Protein AF-A0A3B8ICL6-F1 (afdb_monomer_lite)

Sequence (175 aa):
MSEDMDEWPQKESMKGGKQFYNGKVHYGLLVRFLRTRVGENWDQIYHEVRERIPSDLLQHQQWVEWFVVVKVERRPEGLLDLRHQKYLITDTSQEHEFSTYRYSEFYVDPDTNLLVRVADRPSQRATKGMDAAELRAYRKEEEQERLGYLRSKKEAEQRSQEWVEFTLKKHNEKD

Radius of gyration: 24.17 Å; chains: 1; bounding box: 50×52×89 Å

Secondary structure (DSSP, 8-state):
----S--S-SS--S--SS---TT---HHHHHHHHHHTTTSBHHHHHHHHHHHS-GGGGGGGGGGGGTEE-SEEEETTEEEETTTTEEE---TTS---TTTEE--SEEE-TTT-BEEE------SGGGTT--HHHHHHHHHHHHHHHHHHHHHHHHHHHHHHHHHHHHHHHHHT--

Foldseek 3Di:
DDPDPPPDDPDDQPDPDDDPDDPDPPCVSVVVLLVVQFFHAQVVSLVVVVVNDDPVCPVVSCVNVQAEQEDWDQDPVAIARPVVRAHEQLDLVDDDDPVRHDYHQWYQDPVRNGIHGSDDNPVCCVCVPDDPVSVVVVVVVVVVVVVVVVVVVVVVVVVVVVVVVVVVVVVVVVD

pLDDT: mean 73.97, std 17.32, range [29.81, 96.12]

Structure (mmCIF, N/CA/C/O backbone):
data_AF-A0A3B8ICL6-F1
#
_entry.id   AF-A0A3B8ICL6-F1
#
loop_
_atom_site.group_PDB
_atom_site.id
_atom_site.type_symbol
_atom_site.label_atom_id
_atom_site.label_alt_id
_atom_site.label_comp_id
_atom_site.label_asym_id
_atom_site.label_entity_id
_atom_site.label_seq_id
_atom_site.pdbx_PDB_ins_code
_atom_site.Cartn_x
_atom_site.Cartn_y
_atom_site.Cartn_z
_atom_site.occupancy
_atom_site.B_iso_or_equiv
_atom_site.auth_seq_id
_atom_site.auth_comp_id
_atom_site.auth_asym_id
_atom_site.auth_atom_id
_atom_site.pdbx_PDB_model_num
ATOM 1 N N . MET A 1 1 ? -5.883 5.269 52.049 1.00 34.16 1 MET A N 1
ATOM 2 C CA . MET A 1 1 ? -6.474 5.960 50.889 1.00 34.16 1 MET A CA 1
ATOM 3 C C . MET A 1 1 ? -5.725 5.435 49.688 1.00 34.16 1 MET A C 1
ATOM 5 O O . MET A 1 1 ? -4.518 5.611 49.632 1.00 34.16 1 MET A O 1
ATOM 9 N N . SER A 1 2 ? -6.396 4.621 48.884 1.00 38.06 2 SER A N 1
ATOM 10 C CA . SER A 1 2 ? -5.836 3.928 47.726 1.00 38.06 2 SER A CA 1
ATOM 11 C C . SER A 1 2 ? -5.814 4.919 46.568 1.00 38.06 2 SER A C 1
ATOM 13 O O . SER A 1 2 ? -6.877 5.307 46.098 1.00 38.06 2 SER A O 1
ATOM 15 N N . GLU A 1 3 ? -4.624 5.381 46.197 1.00 39.25 3 GLU A N 1
ATOM 16 C CA . GLU A 1 3 ? -4.413 6.246 45.037 1.00 39.25 3 GLU A CA 1
ATOM 17 C C . GLU A 1 3 ? -4.642 5.455 43.743 1.00 39.25 3 GLU A C 1
ATOM 19 O O . GLU A 1 3 ? -4.303 4.271 43.642 1.00 39.25 3 GLU A O 1
ATOM 24 N N . ASP A 1 4 ? -5.287 6.128 42.796 1.00 41.06 4 ASP A N 1
ATOM 25 C CA . ASP A 1 4 ? -5.871 5.595 41.576 1.00 41.06 4 ASP A CA 1
ATOM 26 C C . ASP A 1 4 ? -4.844 4.889 40.678 1.00 41.06 4 ASP A C 1
ATOM 28 O O . ASP A 1 4 ? -3.893 5.484 40.174 1.00 41.06 4 ASP A O 1
ATOM 32 N N . MET A 1 5 ? -5.083 3.601 40.416 1.00 40.34 5 MET A N 1
ATOM 33 C CA . MET A 1 5 ? -4.365 2.810 39.407 1.00 40.34 5 MET A CA 1
ATOM 34 C C . MET A 1 5 ? -4.898 3.027 37.974 1.00 40.34 5 MET A C 1
ATOM 36 O O . MET A 1 5 ? -4.537 2.272 37.074 1.00 40.34 5 MET A O 1
ATOM 40 N N . ASP A 1 6 ? -5.730 4.047 37.744 1.00 46.50 6 ASP A N 1
ATOM 41 C CA . ASP A 1 6 ? -6.469 4.250 36.486 1.00 46.50 6 ASP A CA 1
ATOM 42 C C . ASP A 1 6 ? -5.830 5.248 35.500 1.00 46.50 6 ASP A C 1
ATOM 44 O O . ASP A 1 6 ? -6.390 5.512 34.438 1.00 46.50 6 ASP A O 1
ATOM 48 N N . GLU A 1 7 ? -4.626 5.757 35.774 1.00 48.47 7 GLU A N 1
ATOM 49 C CA . GLU A 1 7 ? -3.931 6.697 34.873 1.00 48.47 7 GLU A CA 1
ATOM 50 C C . GLU A 1 7 ? -2.806 6.063 34.034 1.00 48.47 7 GLU A C 1
ATOM 52 O O . GLU A 1 7 ? -1.857 6.721 33.604 1.00 48.47 7 GLU A O 1
ATOM 57 N N . TRP A 1 8 ? -2.912 4.766 33.742 1.00 40.56 8 TRP A N 1
ATOM 58 C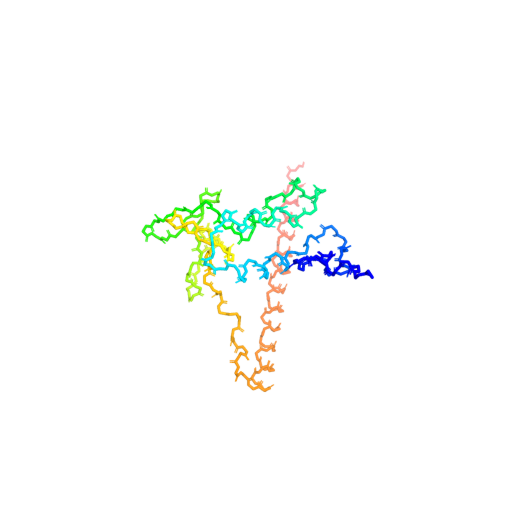 CA . TRP A 1 8 ? -2.045 4.141 32.744 1.00 40.56 8 TRP A CA 1
ATOM 59 C C . TRP A 1 8 ? -2.617 4.363 31.336 1.00 40.56 8 TRP A C 1
ATOM 61 O O . TRP A 1 8 ? -3.806 4.126 31.110 1.00 40.56 8 TRP A O 1
ATOM 71 N N . PRO A 1 9 ? -1.806 4.787 30.347 1.00 41.41 9 PRO A N 1
ATOM 72 C CA . PRO A 1 9 ? -2.274 4.930 28.975 1.00 41.41 9 PRO A CA 1
ATOM 73 C C . PRO A 1 9 ? -2.770 3.576 28.453 1.00 41.41 9 PRO A C 1
ATOM 75 O O . PRO A 1 9 ? -1.985 2.661 28.220 1.00 41.41 9 PRO A O 1
ATOM 78 N N . GLN A 1 10 ? -4.084 3.461 28.237 1.00 54.97 10 GLN A N 1
ATOM 79 C CA . GLN A 1 10 ? -4.761 2.225 27.812 1.00 54.97 10 GLN A CA 1
ATOM 80 C C . GLN A 1 10 ? -4.326 1.706 26.431 1.00 54.97 10 GLN A C 1
ATOM 82 O O . GLN A 1 10 ? -4.704 0.607 26.026 1.00 54.97 10 GLN A O 1
ATOM 87 N N . LYS A 1 11 ? -3.554 2.492 25.675 1.00 50.72 11 LYS A N 1
ATOM 88 C CA . LYS A 1 11 ? -3.074 2.141 24.339 1.00 50.72 11 LYS A CA 1
ATOM 89 C C . LYS A 1 11 ? -1.571 2.366 24.266 1.00 50.72 11 LYS A C 1
ATOM 91 O O . LYS A 1 11 ? -1.094 3.468 24.541 1.00 50.72 11 LYS A O 1
ATOM 96 N N . GLU A 1 12 ? -0.834 1.346 23.830 1.00 47.19 12 GLU A N 1
ATOM 97 C CA . GLU A 1 12 ? 0.577 1.502 23.486 1.00 47.19 12 GLU A CA 1
ATOM 98 C C . GLU A 1 12 ? 0.735 2.626 22.455 1.00 47.19 12 GLU A C 1
ATOM 100 O O . GLU A 1 12 ? 0.194 2.592 21.344 1.00 47.19 12 GLU A O 1
ATOM 105 N N . SER A 1 13 ? 1.492 3.650 22.838 1.00 48.81 13 SER A N 1
ATOM 106 C CA . SER A 1 13 ? 1.950 4.670 21.912 1.00 48.81 13 SER A CA 1
ATOM 107 C C . SER A 1 13 ? 2.839 4.012 20.856 1.00 48.81 13 SER A C 1
ATOM 109 O O . SER A 1 13 ? 3.696 3.197 21.184 1.00 48.81 13 SER A O 1
ATOM 111 N N . MET A 1 14 ? 2.754 4.448 19.595 1.00 49.50 14 MET A N 1
ATOM 112 C CA . MET A 1 14 ? 3.765 4.110 18.576 1.00 49.50 14 MET A CA 1
ATOM 113 C C . MET A 1 14 ? 5.157 4.703 18.899 1.00 49.50 14 MET A C 1
ATOM 115 O O . MET A 1 14 ? 6.081 4.631 18.091 1.00 49.50 14 MET A O 1
ATOM 119 N N . LYS A 1 15 ? 5.338 5.298 20.084 1.00 44.41 15 LYS A N 1
ATOM 120 C CA . LYS A 1 15 ? 6.621 5.737 20.623 1.00 44.41 15 LYS A CA 1
ATOM 121 C C . LYS A 1 15 ? 7.452 4.538 21.084 1.00 44.41 15 LYS A C 1
ATOM 123 O O . LYS A 1 15 ? 7.623 4.291 22.272 1.00 44.41 15 LYS A O 1
ATOM 128 N N . GLY A 1 16 ? 8.081 3.873 20.122 1.00 39.81 16 GLY A N 1
ATOM 129 C CA . GLY A 1 16 ? 9.426 3.358 20.352 1.00 39.81 16 GLY A CA 1
ATOM 130 C C . GLY A 1 16 ? 10.365 4.552 20.537 1.00 39.81 16 GLY A C 1
ATOM 131 O O . GLY A 1 16 ? 10.477 5.401 19.650 1.00 39.81 16 GLY A O 1
ATOM 132 N N . GLY A 1 17 ? 10.973 4.669 21.717 1.00 35.53 17 GLY A N 1
ATOM 133 C CA . GLY A 1 17 ? 11.865 5.770 22.065 1.00 35.53 17 GLY A CA 1
ATOM 134 C C . GLY A 1 17 ? 13.004 5.955 21.055 1.00 35.53 17 GLY A C 1
ATOM 135 O O . GLY A 1 17 ? 13.649 4.997 20.644 1.00 35.53 17 GLY A O 1
ATOM 136 N N . LYS A 1 18 ? 13.261 7.217 20.690 1.00 38.75 18 LYS A N 1
ATOM 137 C CA . LYS A 1 18 ? 14.475 7.695 20.002 1.00 38.75 18 LYS A CA 1
ATOM 138 C C . LYS A 1 18 ? 14.893 6.925 18.734 1.00 38.75 18 LYS A C 1
ATOM 140 O O . LYS A 1 18 ? 16.019 6.455 18.668 1.00 38.75 18 LYS A O 1
ATOM 145 N N . GLN A 1 19 ? 14.072 6.907 17.679 1.00 39.78 19 GLN A N 1
ATOM 146 C CA . GLN A 1 19 ? 14.575 6.695 16.302 1.00 39.78 19 GLN A CA 1
ATOM 147 C C . GLN A 1 19 ? 13.877 7.573 15.244 1.00 39.78 19 GLN A C 1
ATOM 149 O O . GLN A 1 19 ? 13.706 7.181 14.094 1.00 39.78 19 GLN A O 1
ATOM 154 N N . PHE A 1 20 ? 13.526 8.811 15.602 1.00 40.50 20 PHE A N 1
ATOM 155 C CA . PHE A 1 20 ? 13.305 9.868 14.610 1.00 40.50 20 PHE A CA 1
ATOM 156 C C . PHE A 1 20 ? 14.675 10.431 14.198 1.00 40.50 20 PHE A C 1
ATOM 158 O O . PHE A 1 20 ? 15.153 11.393 14.790 1.00 40.50 20 PHE A O 1
ATOM 165 N N . TYR A 1 21 ? 15.348 9.797 13.237 1.00 35.72 21 TYR A N 1
ATOM 166 C CA . TYR A 1 21 ? 16.579 10.321 12.630 1.00 35.72 21 TYR A CA 1
ATOM 167 C C . TYR A 1 21 ? 16.289 10.731 11.174 1.00 35.72 21 TYR A C 1
ATOM 169 O O . TYR A 1 21 ? 15.828 9.918 10.376 1.00 35.72 21 TYR A O 1
ATOM 177 N N . ASN A 1 22 ? 16.584 11.989 10.825 1.00 29.81 22 ASN A N 1
ATOM 178 C CA . ASN A 1 22 ? 16.657 12.523 9.452 1.00 29.81 22 ASN A CA 1
ATOM 179 C C . ASN A 1 22 ? 15.387 12.485 8.571 1.00 29.81 22 ASN A C 1
ATOM 181 O O . ASN A 1 22 ? 15.428 11.971 7.455 1.00 29.81 22 ASN A O 1
ATOM 185 N N . GLY A 1 23 ? 14.271 13.088 8.998 1.00 39.84 23 GLY A N 1
ATOM 186 C CA . GLY A 1 23 ? 13.208 13.498 8.055 1.00 39.84 23 GLY A CA 1
ATOM 187 C C . GLY A 1 23 ? 12.502 12.370 7.283 1.00 39.84 23 GLY A C 1
ATOM 188 O O . GLY A 1 23 ? 11.846 12.633 6.277 1.00 39.84 23 GLY A O 1
ATOM 189 N N . LYS A 1 24 ? 12.618 11.115 7.733 1.00 45.50 24 LYS A N 1
ATOM 190 C CA . LYS A 1 24 ? 11.915 9.955 7.172 1.00 45.50 24 LYS A CA 1
ATOM 191 C C . LYS A 1 24 ? 10.956 9.414 8.224 1.00 45.50 24 LYS A C 1
ATOM 193 O O . LYS A 1 24 ? 11.375 8.932 9.271 1.00 45.50 24 LYS A O 1
ATOM 198 N N . VAL A 1 25 ? 9.662 9.528 7.957 1.00 54.97 25 VAL A N 1
ATOM 199 C CA . VAL A 1 25 ? 8.592 8.969 8.793 1.00 54.97 25 VAL A CA 1
ATOM 200 C C . VAL A 1 25 ? 8.814 7.466 8.956 1.00 54.97 25 VAL A C 1
ATOM 202 O O . VAL A 1 25 ? 9.122 6.765 7.991 1.00 54.97 25 VAL A O 1
ATOM 205 N N . HIS A 1 26 ? 8.649 6.950 10.172 1.00 62.56 26 HIS A N 1
ATOM 206 C CA . HIS A 1 26 ? 8.838 5.530 10.457 1.00 62.56 26 HIS A CA 1
ATOM 207 C C . HIS A 1 26 ? 7.595 4.714 10.048 1.00 62.56 26 HIS A C 1
ATOM 209 O O . HIS A 1 26 ? 6.847 4.205 10.886 1.00 62.56 26 HIS A O 1
ATOM 215 N N . TYR A 1 27 ? 7.372 4.585 8.736 1.00 73.19 27 TYR A N 1
ATOM 216 C CA . TYR A 1 27 ? 6.185 3.950 8.143 1.00 73.19 27 TYR A CA 1
ATOM 217 C C . TYR A 1 27 ? 5.971 2.486 8.564 1.00 73.19 27 TYR A C 1
ATOM 219 O O . TYR A 1 27 ? 4.854 1.982 8.500 1.00 73.19 27 TYR A O 1
ATOM 227 N N . GLY A 1 28 ? 7.012 1.796 9.045 1.00 75.69 28 GLY A N 1
ATOM 228 C CA . GLY A 1 28 ? 6.909 0.401 9.480 1.00 75.69 28 GLY A CA 1
ATOM 229 C C . GLY A 1 28 ? 5.929 0.174 10.638 1.00 75.69 28 GLY A C 1
ATOM 230 O O . GLY A 1 28 ? 5.313 -0.887 10.703 1.00 75.69 28 GLY A O 1
ATOM 231 N N . LEU A 1 29 ? 5.748 1.158 11.528 1.00 79.81 29 LEU A N 1
ATOM 232 C CA . LEU A 1 29 ? 4.770 1.063 12.621 1.00 79.81 29 LEU A CA 1
ATOM 233 C C . LEU A 1 29 ? 3.337 1.209 12.104 1.00 79.81 29 LEU A C 1
ATOM 235 O O . LEU A 1 29 ? 2.475 0.427 12.495 1.00 79.81 29 LEU A O 1
ATOM 239 N N . LEU A 1 30 ? 3.112 2.140 11.171 1.00 83.19 30 LEU A N 1
ATOM 240 C CA . LEU A 1 30 ? 1.829 2.303 10.490 1.00 83.19 30 LEU A CA 1
ATOM 241 C C . LEU A 1 30 ? 1.451 1.029 9.731 1.00 83.19 30 LEU A C 1
ATOM 243 O O . LEU A 1 30 ? 0.356 0.516 9.912 1.00 83.19 30 LEU A O 1
ATOM 247 N N . VAL A 1 31 ? 2.370 0.473 8.937 1.00 85.75 31 VAL A N 1
ATOM 248 C CA . VAL A 1 31 ? 2.112 -0.761 8.182 1.00 85.75 31 VAL A CA 1
ATOM 249 C C . VAL A 1 31 ? 1.803 -1.929 9.121 1.00 85.75 31 VAL A C 1
ATOM 251 O O . VAL A 1 31 ? 0.830 -2.641 8.898 1.00 85.75 31 VAL A O 1
ATOM 254 N N . ARG A 1 32 ? 2.571 -2.121 10.205 1.00 86.25 32 ARG A N 1
ATOM 255 C CA . ARG A 1 32 ? 2.279 -3.171 11.202 1.00 86.25 32 ARG A CA 1
ATOM 256 C C . ARG A 1 32 ? 0.899 -3.000 11.832 1.00 86.25 32 ARG A C 1
ATOM 258 O O . ARG A 1 32 ? 0.180 -3.985 11.948 1.00 86.25 32 ARG A O 1
ATOM 265 N N . PHE A 1 33 ? 0.537 -1.771 12.188 1.00 87.62 33 PHE A N 1
ATOM 266 C CA . PHE A 1 33 ? -0.788 -1.446 12.706 1.00 87.62 33 PHE A CA 1
ATOM 267 C C . PHE A 1 33 ? -1.890 -1.756 11.683 1.00 87.62 33 PHE A C 1
ATOM 269 O O . PHE A 1 33 ? -2.863 -2.416 12.015 1.00 87.62 33 PHE A O 1
ATOM 276 N N . LEU A 1 34 ? -1.726 -1.372 10.417 1.00 89.94 34 LEU A N 1
ATOM 277 C CA . LEU A 1 34 ? -2.703 -1.683 9.369 1.00 89.94 34 LEU A CA 1
ATOM 278 C C . LEU A 1 34 ? -2.857 -3.199 9.163 1.00 89.94 34 LEU A C 1
ATOM 280 O O . LEU A 1 34 ? -3.977 -3.686 9.044 1.00 89.94 34 LEU A O 1
ATOM 284 N N . ARG A 1 35 ? -1.760 -3.972 9.212 1.00 90.25 35 ARG A N 1
ATOM 285 C CA . ARG A 1 35 ? -1.808 -5.446 9.118 1.00 90.25 35 ARG A CA 1
ATOM 286 C C . ARG A 1 35 ? -2.634 -6.086 10.230 1.00 90.25 35 ARG A C 1
ATOM 288 O O . ARG A 1 35 ? -3.296 -7.083 9.967 1.00 90.25 35 ARG A O 1
ATOM 295 N N . THR A 1 36 ? -2.591 -5.546 11.448 1.00 89.25 36 THR A N 1
ATOM 296 C CA . THR A 1 36 ? -3.366 -6.082 12.583 1.00 89.25 36 THR A CA 1
ATOM 297 C C . THR A 1 36 ? -4.844 -5.700 12.523 1.00 89.25 36 THR A C 1
ATOM 299 O O . THR A 1 36 ? -5.625 -6.252 13.284 1.00 89.25 36 THR A O 1
ATOM 302 N N . ARG A 1 37 ? -5.217 -4.765 11.640 1.00 92.12 37 ARG A N 1
ATOM 303 C CA . ARG A 1 37 ? -6.569 -4.205 11.489 1.00 92.12 37 ARG A CA 1
ATOM 304 C C . ARG A 1 37 ? -7.268 -4.638 10.194 1.00 92.12 37 ARG A C 1
ATOM 306 O O . ARG A 1 37 ? -8.309 -4.096 9.837 1.00 92.12 37 ARG A O 1
ATOM 313 N N . VAL A 1 38 ? -6.686 -5.578 9.448 1.00 91.81 38 VAL A N 1
ATOM 314 C CA . VAL A 1 38 ? -7.306 -6.113 8.226 1.00 91.81 38 VAL A CA 1
ATOM 315 C C . VAL A 1 38 ? -8.650 -6.755 8.579 1.00 91.81 38 VAL A C 1
ATOM 317 O O . VAL A 1 38 ? -8.728 -7.559 9.504 1.00 91.81 38 VAL A O 1
ATOM 320 N N . GLY A 1 39 ? -9.693 -6.412 7.825 1.00 90.12 39 GLY A N 1
ATOM 321 C CA . GLY A 1 39 ? -11.071 -6.838 8.067 1.00 90.12 39 GLY A CA 1
ATOM 322 C C . GLY A 1 39 ? -11.871 -5.918 8.994 1.00 90.12 39 GLY A C 1
ATOM 323 O O . GLY A 1 39 ? -13.064 -6.147 9.162 1.00 90.12 39 GLY A O 1
ATOM 324 N N . GLU A 1 40 ? -11.261 -4.878 9.571 1.00 93.50 40 GLU A N 1
ATOM 325 C CA . GLU A 1 40 ? -11.971 -3.847 10.338 1.00 93.50 40 GLU A CA 1
ATOM 326 C C . GLU A 1 40 ? -12.418 -2.675 9.441 1.00 93.50 40 GLU A C 1
ATOM 328 O O . GLU A 1 40 ? -11.915 -2.482 8.330 1.00 93.50 40 GLU A O 1
ATOM 333 N N . ASN A 1 41 ? -13.381 -1.884 9.925 1.00 96.12 41 ASN A N 1
ATOM 334 C CA . ASN A 1 41 ? -13.937 -0.738 9.204 1.00 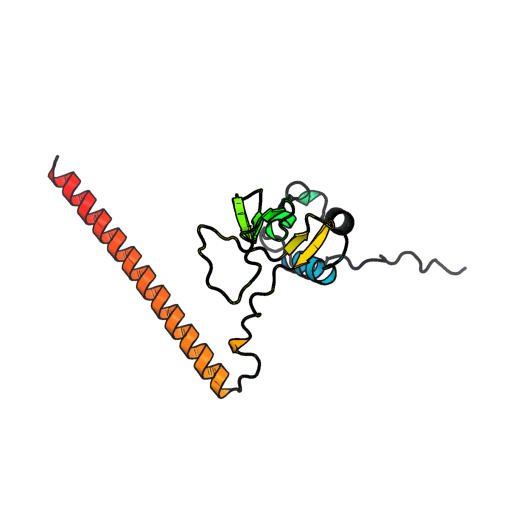96.12 41 ASN A CA 1
ATOM 335 C C . ASN A 1 41 ? -12.903 0.390 9.048 1.00 96.12 41 ASN A C 1
ATOM 337 O O . ASN A 1 41 ? -12.297 0.838 10.025 1.00 96.12 41 ASN A O 1
ATOM 341 N N . TRP A 1 42 ? -12.738 0.880 7.820 1.00 95.38 42 TRP A N 1
ATOM 342 C CA . TRP A 1 42 ? -11.721 1.865 7.473 1.00 95.38 42 TRP A CA 1
ATOM 343 C C . TRP A 1 42 ? -11.861 3.182 8.230 1.00 95.38 42 TRP A C 1
ATOM 345 O O . TRP A 1 42 ? -10.851 3.721 8.677 1.00 95.38 42 TRP A O 1
ATOM 355 N N . ASP A 1 43 ? -13.076 3.690 8.426 1.00 94.31 43 ASP A N 1
ATOM 356 C CA . ASP A 1 43 ? -13.278 4.990 9.071 1.00 94.31 43 ASP A CA 1
ATOM 357 C C . ASP A 1 43 ? -12.801 4.966 10.527 1.00 94.31 43 ASP A C 1
ATOM 359 O O . ASP A 1 43 ? -12.167 5.914 10.998 1.00 94.31 43 ASP A O 1
ATOM 363 N N . GLN A 1 44 ? -13.031 3.848 11.222 1.00 93.94 44 GLN A N 1
ATOM 364 C CA . GLN A 1 44 ? -12.561 3.639 12.594 1.00 93.94 44 GLN A CA 1
ATOM 365 C C . GLN A 1 44 ? -11.032 3.570 12.655 1.00 93.94 44 GLN A C 1
ATOM 367 O O . GLN A 1 44 ? -10.406 4.231 13.489 1.00 93.94 44 GLN A O 1
ATOM 372 N N . ILE A 1 45 ? -10.421 2.817 11.738 1.00 92.00 45 ILE A N 1
ATOM 373 C CA . ILE A 1 45 ? -8.963 2.702 11.627 1.00 92.00 45 ILE A CA 1
ATOM 374 C C . ILE A 1 45 ? -8.355 4.071 11.315 1.00 92.00 45 ILE A C 1
ATOM 376 O O . ILE A 1 45 ? -7.400 4.487 11.967 1.00 92.00 45 ILE A O 1
ATOM 380 N N . TYR A 1 46 ? -8.903 4.789 10.335 1.00 90.31 46 TYR A N 1
ATOM 381 C CA . TYR A 1 46 ? -8.412 6.093 9.904 1.00 90.31 46 TYR A CA 1
ATOM 382 C C . TYR A 1 46 ? -8.506 7.132 11.025 1.00 90.31 46 TYR A C 1
ATOM 384 O O . TYR A 1 46 ? -7.567 7.910 11.221 1.00 90.31 46 TYR A O 1
ATOM 392 N N . HIS A 1 47 ? -9.592 7.111 11.802 1.00 89.00 47 HIS A N 1
ATOM 393 C CA . HIS A 1 47 ? -9.732 7.940 12.996 1.00 89.00 47 HIS A CA 1
ATOM 394 C C . HIS A 1 47 ? -8.632 7.640 14.020 1.00 89.00 47 HIS A C 1
ATOM 396 O O . HIS A 1 47 ? -7.924 8.548 14.450 1.00 89.00 47 HIS A O 1
ATOM 402 N N . GLU A 1 48 ? -8.418 6.365 14.349 1.00 89.00 48 GLU A N 1
ATOM 403 C CA . GLU A 1 48 ? -7.378 5.955 15.296 1.00 89.00 48 GLU A CA 1
ATOM 404 C C . GLU A 1 48 ? -5.963 6.303 14.801 1.00 89.00 48 GLU A C 1
ATOM 406 O O . GLU A 1 48 ? -5.105 6.714 15.585 1.00 89.00 48 GLU A O 1
ATOM 411 N N . VAL A 1 49 ? -5.707 6.187 13.496 1.00 85.06 49 VAL A N 1
ATOM 412 C CA . VAL A 1 49 ? -4.446 6.638 12.893 1.00 85.06 49 VAL A CA 1
ATOM 413 C C . VAL A 1 49 ? -4.277 8.142 13.084 1.00 85.06 49 VAL A C 1
ATOM 415 O O . VAL A 1 49 ? -3.206 8.575 13.506 1.00 85.06 49 VAL A O 1
ATOM 418 N N . ARG A 1 50 ? -5.317 8.942 12.823 1.00 79.94 50 ARG A N 1
ATOM 419 C CA . ARG A 1 50 ? -5.273 10.399 13.013 1.00 79.94 50 ARG A CA 1
ATOM 420 C C . ARG A 1 50 ? -5.012 10.798 14.463 1.00 79.94 50 ARG A C 1
ATOM 422 O O . ARG A 1 50 ? -4.200 11.689 14.678 1.00 79.94 50 ARG A O 1
ATOM 429 N N . GLU A 1 51 ? -5.633 10.134 15.435 1.00 82.25 51 GLU A N 1
ATOM 430 C CA . GLU A 1 51 ? -5.417 10.404 16.868 1.00 82.25 51 GLU A CA 1
ATOM 431 C C . GLU A 1 51 ? -3.989 10.091 17.328 1.00 82.25 51 GLU A C 1
ATOM 433 O O . GLU A 1 51 ? -3.456 10.733 18.232 1.00 82.25 51 GLU A O 1
ATOM 438 N N . ARG A 1 52 ? -3.355 9.088 16.714 1.00 77.31 52 ARG A N 1
ATOM 439 C CA . ARG A 1 52 ? -1.999 8.645 17.067 1.00 77.31 52 ARG A CA 1
ATOM 440 C C . ARG A 1 52 ? -0.901 9.454 16.374 1.00 77.31 52 ARG A C 1
ATOM 442 O O . ARG A 1 52 ? 0.264 9.344 16.765 1.00 77.31 52 ARG A O 1
ATOM 449 N N . ILE A 1 53 ? -1.237 10.237 15.347 1.00 71.44 53 ILE A N 1
ATOM 450 C CA . ILE A 1 53 ? -0.281 11.075 14.619 1.00 71.44 53 ILE A CA 1
AT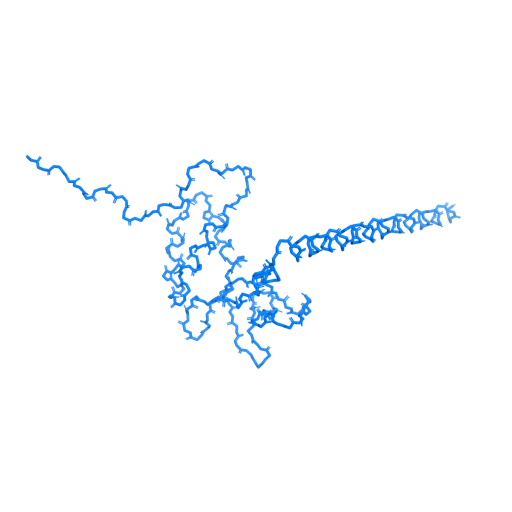OM 451 C C . ILE A 1 53 ? -0.051 12.384 15.395 1.00 71.44 53 ILE A C 1
ATOM 453 O O . ILE A 1 53 ? -1.011 13.075 15.729 1.00 71.44 53 ILE A O 1
ATOM 457 N N . PRO A 1 54 ? 1.212 12.773 15.654 1.00 67.06 54 PRO A N 1
ATOM 458 C CA . PRO A 1 54 ? 1.530 14.075 16.236 1.00 67.06 54 PRO A CA 1
ATOM 459 C C . PRO A 1 54 ? 0.945 15.230 15.416 1.00 67.06 54 PRO A C 1
ATOM 461 O O . PRO A 1 54 ? 1.027 15.221 14.185 1.00 67.06 54 PRO A O 1
ATOM 464 N N . SER A 1 55 ? 0.428 16.255 16.097 1.00 66.88 55 SER A N 1
ATOM 465 C CA . SER A 1 55 ? -0.178 17.447 15.485 1.00 66.88 55 SER A CA 1
ATOM 466 C C . SER A 1 55 ? 0.700 18.093 14.411 1.00 66.88 55 SER A C 1
ATOM 468 O O . SER A 1 55 ? 0.217 18.511 13.361 1.00 66.88 55 SER A O 1
ATOM 470 N N . ASP A 1 56 ? 2.009 18.087 14.634 1.00 64.75 56 ASP A N 1
ATOM 471 C CA . ASP A 1 56 ? 3.014 18.744 13.793 1.00 64.75 56 ASP A CA 1
ATOM 472 C C . ASP A 1 56 ? 3.186 18.047 12.426 1.00 64.75 56 ASP A C 1
ATOM 474 O O . ASP A 1 56 ? 3.770 18.595 11.489 1.00 64.75 56 ASP A O 1
ATOM 478 N N . LEU A 1 57 ? 2.647 16.828 12.300 1.00 61.53 57 LEU A N 1
ATOM 479 C CA . LEU A 1 57 ? 2.668 15.998 11.096 1.00 61.53 57 LEU A CA 1
ATOM 480 C C . LEU A 1 57 ? 1.292 15.898 10.417 1.00 61.53 57 LEU A C 1
ATOM 482 O O . LEU A 1 57 ? 1.182 15.269 9.364 1.00 61.53 57 LEU A O 1
ATOM 486 N N . LEU A 1 58 ? 0.248 16.544 10.956 1.00 63.47 58 LEU A N 1
ATOM 487 C CA . LEU A 1 58 ? -1.100 16.562 10.361 1.00 63.47 58 LEU A CA 1
ATOM 488 C C . LEU A 1 58 ? -1.104 17.131 8.934 1.00 63.47 58 LEU A C 1
ATOM 490 O O . LEU A 1 58 ? -1.889 16.701 8.093 1.00 63.47 58 LEU A O 1
ATOM 494 N N . GLN A 1 59 ? -0.184 18.045 8.631 1.00 61.97 59 GLN A N 1
ATOM 495 C CA . GLN A 1 59 ? 0.028 18.587 7.284 1.00 61.97 59 GLN A CA 1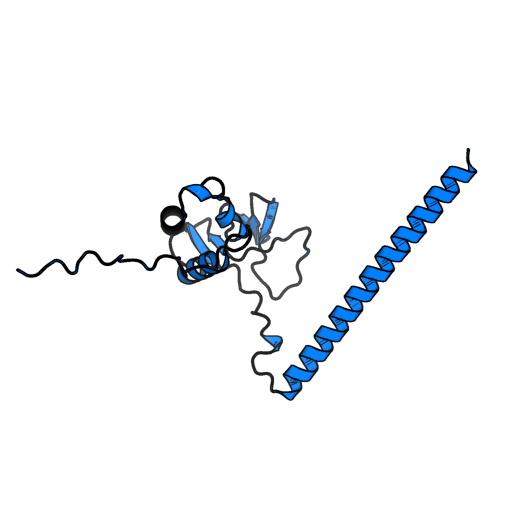
ATOM 496 C C . GLN A 1 59 ? 0.462 17.534 6.248 1.00 61.97 59 GLN A C 1
ATOM 498 O O . GLN A 1 59 ? 0.409 17.782 5.046 1.00 61.97 59 GLN A O 1
ATOM 503 N N . HIS A 1 60 ? 0.832 16.332 6.692 1.00 61.31 60 HIS A N 1
ATOM 504 C CA . HIS A 1 60 ? 1.234 15.227 5.835 1.00 61.31 60 HIS A CA 1
ATOM 505 C C . HIS A 1 60 ? 0.313 13.995 5.928 1.00 61.31 60 HIS A C 1
ATOM 507 O O . HIS A 1 60 ? 0.734 12.868 5.670 1.00 61.31 60 HIS A O 1
ATOM 513 N N . GLN A 1 61 ? -0.971 14.193 6.243 1.00 62.09 61 GLN A N 1
ATOM 514 C CA . GLN A 1 61 ? -1.987 13.128 6.348 1.00 62.09 61 GLN A CA 1
ATOM 515 C C . GLN A 1 61 ? -2.092 12.181 5.137 1.00 62.09 61 GLN A C 1
ATOM 517 O O . GLN A 1 61 ? -2.607 11.072 5.273 1.00 62.09 61 GLN A O 1
ATOM 522 N N . GLN A 1 62 ? -1.575 12.575 3.970 1.00 67.25 62 GLN A N 1
ATOM 523 C CA . GLN A 1 62 ? -1.565 11.749 2.760 1.00 67.25 62 GLN A CA 1
ATOM 524 C C . GLN A 1 62 ? -0.643 10.521 2.841 1.00 67.25 62 GLN A C 1
ATOM 526 O O . GLN A 1 62 ? -0.685 9.678 1.952 1.00 67.25 62 GLN A O 1
ATOM 531 N N . TRP A 1 63 ? 0.187 10.375 3.878 1.00 73.75 63 TRP A N 1
ATOM 532 C CA . TRP A 1 63 ? 1.070 9.209 4.009 1.00 73.75 63 TRP A CA 1
ATOM 533 C C . TRP A 1 6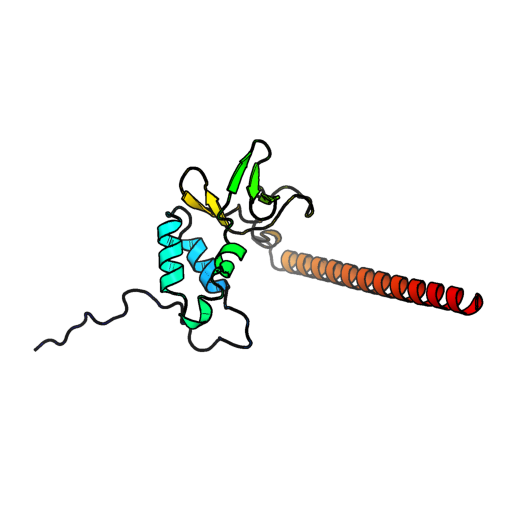3 ? 0.321 7.893 4.133 1.00 73.75 63 TRP A C 1
ATOM 535 O O . TRP A 1 63 ? 0.793 6.872 3.649 1.00 73.75 63 TRP A O 1
ATOM 545 N N . VAL A 1 64 ? -0.855 7.908 4.757 1.00 80.06 64 VAL A N 1
ATOM 546 C CA . VAL A 1 64 ? -1.701 6.715 4.845 1.00 80.06 64 VAL A CA 1
ATOM 547 C C . VAL A 1 64 ? -2.099 6.243 3.445 1.00 80.06 64 VAL A C 1
ATOM 549 O O . VAL A 1 64 ? -2.063 5.050 3.157 1.00 80.06 64 VAL A O 1
ATOM 552 N N . GLU A 1 65 ? -2.356 7.186 2.540 1.00 80.56 65 GLU A N 1
ATOM 553 C CA . GLU A 1 65 ? -2.708 6.919 1.144 1.00 80.56 65 GLU A CA 1
ATOM 554 C C . GLU A 1 65 ? -1.531 6.389 0.307 1.00 80.56 65 GLU A C 1
ATOM 556 O O . GLU A 1 65 ? -1.719 5.991 -0.841 1.00 80.56 65 GLU A O 1
ATOM 561 N N . TRP A 1 66 ? -0.304 6.391 0.842 1.00 79.69 66 TRP A N 1
ATOM 562 C CA . TRP A 1 66 ? 0.836 5.727 0.200 1.00 79.69 66 TRP A CA 1
ATOM 563 C C . TRP A 1 66 ? 0.802 4.210 0.391 1.00 79.69 66 TRP A C 1
ATOM 565 O O . TRP A 1 66 ? 1.424 3.489 -0.386 1.00 79.69 66 TRP A O 1
ATOM 575 N N . PHE A 1 67 ? 0.092 3.735 1.418 1.00 84.88 67 PHE A N 1
ATOM 576 C CA . PHE A 1 67 ? -0.009 2.315 1.766 1.00 84.88 67 PHE A CA 1
ATOM 577 C C . PHE A 1 67 ? -1.415 1.758 1.557 1.00 84.88 67 PHE A C 1
ATOM 579 O O . PHE A 1 67 ? -1.561 0.552 1.362 1.00 84.88 67 PHE A O 1
ATOM 586 N N . VAL A 1 68 ? -2.434 2.619 1.626 1.00 90.25 68 VAL A N 1
ATOM 587 C CA . VAL A 1 68 ? -3.844 2.249 1.522 1.00 90.25 68 VAL A CA 1
ATOM 588 C C . VAL A 1 68 ? -4.484 2.961 0.338 1.00 90.25 68 VAL A C 1
ATOM 590 O O . VAL A 1 68 ? -4.543 4.191 0.296 1.00 90.25 68 VAL A O 1
ATOM 593 N N . VAL A 1 69 ? -5.024 2.194 -0.605 1.00 92.00 69 VAL A N 1
ATOM 594 C CA . VAL A 1 69 ? -5.847 2.747 -1.686 1.00 92.00 69 VAL A CA 1
ATOM 595 C C . VAL A 1 69 ? -7.281 2.882 -1.203 1.00 92.00 69 VAL A C 1
ATOM 597 O O . VAL A 1 69 ? -7.995 1.897 -1.065 1.00 92.00 69 VAL A O 1
ATOM 600 N N . VAL A 1 70 ? -7.691 4.118 -0.925 1.00 92.12 70 VAL A N 1
ATOM 601 C CA . VAL A 1 70 ? -9.019 4.415 -0.366 1.00 92.12 70 VAL A CA 1
ATOM 602 C C . VAL A 1 70 ? -10.088 4.504 -1.457 1.00 92.12 70 VAL A C 1
ATOM 604 O O . VAL A 1 70 ? -11.207 4.046 -1.272 1.00 92.12 70 VAL A O 1
ATOM 607 N N . LYS A 1 71 ? -9.755 5.095 -2.611 1.00 92.44 71 LYS A N 1
ATOM 608 C CA . LYS A 1 71 ? -10.700 5.281 -3.719 1.00 92.44 71 LYS A CA 1
ATOM 609 C C . LYS A 1 71 ? -10.547 4.158 -4.734 1.00 92.44 71 LYS A C 1
ATOM 611 O O . LYS A 1 71 ? -9.766 4.285 -5.677 1.00 92.44 71 LYS A O 1
ATOM 616 N N . VAL A 1 72 ? -11.285 3.077 -4.516 1.00 92.94 72 VAL A N 1
ATOM 617 C CA . VAL A 1 72 ? -11.280 1.895 -5.380 1.00 92.94 72 VAL A CA 1
ATOM 618 C C . VAL A 1 72 ? -12.604 1.771 -6.119 1.00 92.94 72 VAL A C 1
ATOM 620 O O . VAL A 1 72 ? -13.663 2.006 -5.546 1.00 92.94 72 VAL A O 1
ATOM 623 N N . GLU A 1 73 ? -12.544 1.373 -7.385 1.00 94.31 73 GLU A N 1
ATOM 624 C CA . GLU A 1 73 ? -13.709 0.963 -8.168 1.00 94.31 73 GLU A CA 1
ATOM 625 C C . GLU A 1 73 ? -13.537 -0.491 -8.616 1.00 94.31 73 GLU A C 1
ATOM 627 O O . GLU A 1 73 ? -12.468 -0.880 -9.097 1.00 94.31 73 GLU A O 1
ATOM 632 N N . ARG A 1 74 ? -14.584 -1.305 -8.461 1.00 91.62 74 ARG A N 1
ATOM 633 C CA . ARG A 1 74 ? -14.594 -2.687 -8.944 1.00 91.62 74 ARG A CA 1
ATOM 634 C C . ARG A 1 74 ? -15.003 -2.707 -10.416 1.00 91.62 74 ARG A C 1
ATOM 636 O O . ARG A 1 74 ? -16.095 -2.263 -10.759 1.00 91.62 74 ARG A O 1
ATOM 643 N N . ARG A 1 75 ? -14.138 -3.250 -11.272 1.00 90.75 75 ARG A N 1
ATOM 644 C CA . ARG A 1 75 ? -14.361 -3.421 -12.714 1.00 90.75 75 ARG A CA 1
ATOM 645 C C . ARG A 1 75 ? -14.141 -4.878 -13.135 1.00 90.75 75 ARG A C 1
ATOM 647 O O . ARG A 1 75 ? -13.529 -5.629 -12.372 1.00 90.75 75 ARG A O 1
ATOM 654 N N . PRO A 1 76 ? -14.617 -5.298 -14.322 1.00 86.06 76 PRO A N 1
ATOM 655 C CA . PRO A 1 76 ? -14.383 -6.652 -14.831 1.00 86.06 76 PRO A CA 1
ATOM 656 C C . PRO A 1 76 ? -12.898 -7.045 -14.875 1.00 86.06 76 PRO A C 1
ATOM 658 O O . PRO A 1 76 ? -12.562 -8.199 -14.627 1.00 86.06 76 PRO A O 1
ATOM 661 N N . GLU A 1 77 ? -12.013 -6.084 -15.141 1.00 84.69 77 GLU A N 1
ATOM 662 C CA . GLU A 1 77 ? -10.560 -6.268 -15.243 1.00 84.69 77 GLU A CA 1
ATOM 663 C C . GLU A 1 77 ? -9.853 -6.297 -13.876 1.00 84.69 77 GLU A C 1
ATOM 665 O O . GLU A 1 77 ? -8.681 -6.665 -13.790 1.00 84.69 77 GLU A O 1
ATOM 670 N N . GLY A 1 78 ? -10.544 -5.902 -12.800 1.00 87.38 78 GLY A N 1
ATOM 671 C CA . GLY A 1 78 ? -10.012 -5.894 -11.440 1.00 87.38 78 GLY A CA 1
ATOM 672 C C . GLY A 1 78 ? -10.381 -4.648 -10.637 1.00 87.38 78 GLY A C 1
ATOM 673 O O . GLY A 1 78 ? -11.367 -3.961 -10.901 1.00 87.38 78 GLY A O 1
ATOM 674 N N . LEU A 1 79 ? -9.578 -4.363 -9.611 1.00 91.00 79 LEU A N 1
ATOM 675 C CA . LEU A 1 79 ? -9.763 -3.203 -8.739 1.00 91.00 79 LEU A CA 1
ATOM 676 C C . LEU A 1 79 ? -8.971 -2.012 -9.274 1.00 91.00 79 LEU A C 1
ATOM 678 O O . LEU A 1 79 ? -7.746 -2.080 -9.358 1.00 91.00 79 LEU A O 1
ATOM 682 N N . LEU A 1 80 ? -9.656 -0.927 -9.618 1.00 92.50 80 LEU A N 1
ATOM 683 C CA . LEU A 1 80 ? -9.045 0.291 -10.139 1.00 92.50 80 LEU A CA 1
ATOM 684 C C . LEU A 1 80 ? -8.813 1.307 -9.014 1.00 92.50 80 LEU A C 1
ATOM 686 O O . LEU A 1 80 ? -9.757 1.709 -8.338 1.00 92.50 80 LEU A O 1
ATOM 690 N N . ASP A 1 81 ? -7.572 1.770 -8.852 1.00 91.56 81 ASP A N 1
ATOM 691 C CA . ASP A 1 81 ? -7.234 2.946 -8.045 1.00 91.56 81 ASP A CA 1
ATOM 692 C C . ASP A 1 81 ? -7.656 4.209 -8.805 1.00 91.56 81 ASP A C 1
ATOM 694 O O . ASP A 1 81 ? -7.004 4.623 -9.769 1.00 91.56 81 ASP A O 1
ATOM 698 N N . LEU A 1 82 ? -8.732 4.852 -8.354 1.00 90.50 82 LEU A N 1
ATOM 699 C CA . LEU A 1 82 ? -9.280 6.046 -8.999 1.00 90.50 82 LEU A CA 1
ATOM 700 C C . LEU A 1 82 ? -8.359 7.265 -8.897 1.00 90.50 82 LEU A C 1
ATOM 702 O O . LEU A 1 82 ? -8.468 8.184 -9.711 1.00 90.50 82 LEU A O 1
ATOM 706 N N . ARG A 1 83 ? -7.446 7.307 -7.922 1.00 86.56 83 ARG A N 1
ATOM 707 C CA . ARG A 1 83 ? -6.502 8.423 -7.781 1.00 86.56 83 ARG A CA 1
ATOM 708 C C . ARG A 1 83 ? -5.425 8.364 -8.856 1.00 86.56 83 ARG A C 1
ATOM 710 O O . ARG A 1 83 ? -5.027 9.403 -9.373 1.00 86.56 83 ARG A O 1
ATOM 717 N N . HIS A 1 84 ? -4.938 7.165 -9.156 1.00 85.38 84 HIS A N 1
ATOM 718 C CA . HIS A 1 84 ? -3.816 6.969 -10.074 1.00 85.38 84 HIS A CA 1
ATOM 719 C C . HIS A 1 84 ? -4.221 6.422 -11.441 1.00 85.38 84 HIS A C 1
ATOM 721 O O . HIS A 1 84 ? -3.366 6.366 -12.321 1.00 85.38 84 HIS A O 1
ATOM 727 N N . GLN A 1 85 ? -5.492 6.051 -11.620 1.00 90.25 85 GLN A N 1
ATOM 728 C CA . GLN A 1 85 ? -6.019 5.424 -12.835 1.00 90.25 85 GLN A CA 1
ATOM 729 C C . GLN A 1 85 ? -5.216 4.168 -13.213 1.00 90.25 85 GLN A C 1
ATOM 731 O O . GLN A 1 85 ? -4.868 3.954 -14.371 1.00 90.25 85 GLN A O 1
ATOM 736 N N . LYS A 1 86 ? -4.885 3.354 -12.202 1.00 88.88 86 LYS A N 1
ATOM 737 C CA . LYS A 1 86 ? -4.117 2.108 -12.340 1.00 88.88 86 LYS A CA 1
ATOM 738 C C . LYS A 1 86 ? -4.794 0.970 -11.598 1.00 88.88 86 LYS A C 1
ATOM 740 O O . LYS A 1 86 ? -5.360 1.187 -10.529 1.00 88.88 86 LYS A O 1
ATOM 745 N N . TYR A 1 87 ? -4.700 -0.240 -12.133 1.00 89.06 87 TYR A N 1
ATOM 746 C CA . TYR A 1 87 ? -5.245 -1.418 -11.468 1.00 89.06 87 TYR A CA 1
ATOM 747 C C . TYR A 1 87 ? -4.352 -1.867 -10.305 1.00 89.06 87 TYR A C 1
ATOM 749 O O . TYR A 1 87 ? -3.124 -1.728 -10.337 1.00 89.06 87 TYR A O 1
ATOM 757 N N . LEU A 1 88 ? -4.974 -2.404 -9.260 1.00 87.75 88 LEU A N 1
ATOM 758 C CA . LEU A 1 88 ? -4.287 -3.003 -8.123 1.00 87.75 88 LEU A CA 1
ATOM 759 C C . LEU A 1 88 ? -3.856 -4.427 -8.461 1.00 87.75 88 LEU A C 1
ATOM 761 O O . LEU A 1 88 ? -4.635 -5.223 -8.987 1.00 87.75 88 LEU A O 1
ATOM 765 N N . ILE A 1 89 ? -2.620 -4.760 -8.098 1.00 81.88 89 ILE A N 1
ATOM 766 C CA . ILE A 1 89 ? -2.077 -6.114 -8.242 1.00 81.88 89 ILE A CA 1
ATOM 767 C C . ILE A 1 89 ? -2.647 -6.996 -7.129 1.00 81.88 89 ILE A C 1
ATOM 769 O O . ILE A 1 89 ? -2.041 -7.127 -6.074 1.00 81.88 89 ILE A O 1
ATOM 773 N N . THR A 1 90 ? -3.830 -7.567 -7.340 1.00 76.38 90 THR A N 1
ATOM 774 C CA . THR A 1 90 ? -4.501 -8.430 -6.348 1.00 76.38 90 THR A CA 1
ATOM 775 C C . THR A 1 90 ? -4.068 -9.891 -6.415 1.00 76.38 90 THR A C 1
ATOM 777 O O . THR A 1 90 ? -4.140 -10.578 -5.402 1.00 76.38 90 THR A O 1
ATOM 780 N N . ASP A 1 91 ? -3.577 -10.351 -7.565 1.00 72.06 91 ASP A N 1
ATOM 781 C CA . ASP A 1 91 ? -2.933 -11.652 -7.734 1.00 72.06 91 ASP A CA 1
ATOM 782 C C . ASP A 1 91 ? -1.448 -11.438 -8.017 1.00 72.06 91 ASP A C 1
ATOM 784 O O . ASP A 1 91 ? -1.059 -10.856 -9.027 1.00 72.06 91 ASP A O 1
ATOM 788 N N . THR A 1 92 ? -0.603 -11.894 -7.103 1.00 66.06 92 THR A N 1
ATOM 789 C CA . THR A 1 92 ? 0.847 -11.713 -7.174 1.00 66.06 92 THR A CA 1
ATOM 790 C C . THR A 1 92 ? 1.571 -12.880 -7.835 1.00 66.06 92 THR A C 1
ATOM 792 O O . THR A 1 92 ? 2.797 -12.843 -7.934 1.00 66.06 92 THR A O 1
ATOM 795 N N . SER A 1 93 ? 0.835 -13.902 -8.285 1.00 65.25 93 SER A N 1
ATOM 796 C CA . SER A 1 93 ? 1.382 -15.048 -9.014 1.00 65.25 93 SER A CA 1
ATOM 797 C C . SER A 1 93 ? 1.644 -14.763 -10.497 1.00 65.25 93 SER A C 1
ATOM 799 O O . SER A 1 93 ? 2.357 -15.529 -11.142 1.00 65.25 93 SER A O 1
ATOM 801 N N . GLN A 1 94 ? 1.111 -13.659 -11.027 1.00 63.94 94 GLN A N 1
ATOM 802 C CA . GLN A 1 94 ? 1.236 -13.272 -12.432 1.00 63.94 94 GLN A CA 1
ATOM 803 C C . GLN A 1 94 ? 2.202 -12.096 -12.616 1.00 63.94 94 GLN A C 1
ATOM 805 O O . GLN A 1 94 ? 2.369 -11.259 -11.724 1.00 63.94 94 GLN A O 1
ATOM 810 N N . GLU A 1 95 ? 2.845 -12.028 -13.783 1.00 68.44 95 GLU A N 1
ATOM 811 C CA . GLU A 1 95 ? 3.577 -10.832 -14.196 1.00 68.44 95 GLU A CA 1
ATOM 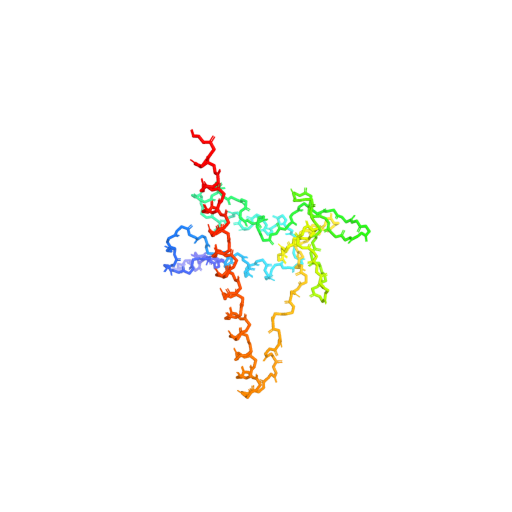812 C C . GLU A 1 95 ? 2.590 -9.719 -14.558 1.00 68.44 95 GLU A C 1
ATOM 814 O O . GLU A 1 95 ? 1.607 -9.946 -15.258 1.00 68.44 95 GLU A O 1
ATOM 819 N N . HIS A 1 96 ? 2.864 -8.504 -14.079 1.00 67.56 96 HIS A N 1
ATOM 820 C CA . HIS A 1 96 ? 2.020 -7.331 -14.307 1.00 67.56 96 HIS A CA 1
ATOM 821 C C . HIS A 1 96 ? 2.840 -6.203 -14.912 1.00 67.56 96 HIS A C 1
ATOM 823 O O . HIS A 1 96 ? 3.934 -5.889 -14.436 1.00 67.56 96 HIS A O 1
ATOM 829 N N . GLU A 1 97 ? 2.286 -5.540 -15.922 1.00 72.06 97 GLU A N 1
ATOM 830 C CA . GLU A 1 97 ? 2.917 -4.373 -16.529 1.00 72.06 97 GLU A CA 1
ATOM 831 C C . GLU A 1 97 ? 2.873 -3.159 -15.588 1.00 72.06 97 GLU A C 1
ATOM 833 O O . GLU A 1 97 ? 1.807 -2.702 -15.168 1.00 72.06 97 GLU A O 1
ATOM 838 N N . PHE A 1 98 ? 4.034 -2.565 -15.297 1.00 69.81 98 PHE A N 1
ATOM 839 C CA . PHE A 1 98 ? 4.144 -1.380 -14.429 1.00 69.81 98 PHE A CA 1
ATOM 840 C C . PHE A 1 98 ? 3.433 -0.125 -14.979 1.00 69.81 98 PHE A C 1
ATOM 842 O O . PHE A 1 98 ? 3.126 0.809 -14.225 1.00 69.81 98 PHE A O 1
ATOM 849 N N . SER A 1 99 ? 3.184 -0.069 -16.291 1.00 74.50 99 SER A N 1
ATOM 850 C CA . SER A 1 99 ? 2.383 0.974 -16.950 1.00 74.50 99 SER A CA 1
ATOM 851 C C . SER A 1 99 ? 0.934 0.946 -16.461 1.00 74.50 99 SER A C 1
ATOM 853 O O . SER A 1 99 ? 0.399 1.992 -16.093 1.00 74.50 99 SER A O 1
ATOM 855 N N . THR A 1 100 ? 0.354 -0.249 -16.378 1.00 72.38 100 THR A N 1
ATOM 856 C CA . THR A 1 100 ? -1.074 -0.495 -16.130 1.00 72.38 100 THR A CA 1
ATOM 857 C C . THR A 1 100 ? -1.385 -0.714 -14.649 1.00 72.38 100 THR A C 1
ATOM 859 O O . THR A 1 100 ? -2.451 -0.325 -14.164 1.00 72.38 100 THR A O 1
ATOM 862 N N . TYR A 1 101 ? -0.432 -1.277 -13.905 1.00 75.44 101 TYR A N 1
ATOM 863 C CA . TYR A 1 101 ? -0.636 -1.696 -12.525 1.00 75.44 101 TYR A CA 1
ATOM 864 C C . TYR A 1 101 ? 0.177 -0.886 -11.516 1.00 75.44 101 TYR A C 1
ATOM 866 O O . TYR A 1 101 ? 1.254 -0.349 -11.799 1.00 75.44 101 TYR A O 1
ATOM 874 N N . ARG A 1 102 ? -0.350 -0.811 -10.295 1.00 75.69 102 ARG A N 1
ATOM 875 C CA . ARG A 1 102 ? 0.307 -0.208 -9.136 1.00 75.69 102 ARG A CA 1
ATOM 876 C C . ARG A 1 102 ? 0.382 -1.209 -7.992 1.00 75.69 102 ARG A C 1
ATOM 878 O O . ARG A 1 102 ? -0.575 -1.919 -7.697 1.00 75.69 102 ARG A O 1
ATOM 885 N N . TYR A 1 103 ? 1.512 -1.181 -7.293 1.00 71.81 103 TYR A N 1
ATOM 886 C CA . TYR A 1 103 ? 1.637 -1.837 -6.003 1.00 71.81 103 TYR A CA 1
ATOM 887 C C . TYR A 1 103 ? 1.075 -0.947 -4.890 1.00 71.81 103 TYR A C 1
ATOM 889 O O . TYR A 1 103 ? 1.478 0.208 -4.745 1.00 71.81 103 TYR A O 1
ATOM 897 N N . SER A 1 104 ? 0.179 -1.516 -4.095 1.00 82.81 104 SER A N 1
ATOM 898 C CA . SER A 1 104 ? -0.224 -1.022 -2.782 1.00 82.81 104 SER A CA 1
ATOM 899 C C . SER A 1 104 ? -0.338 -2.226 -1.861 1.00 82.81 104 SER A C 1
ATOM 901 O O . SER A 1 104 ? -0.616 -3.326 -2.330 1.00 82.81 104 SER A O 1
ATOM 903 N N . GLU A 1 105 ? -0.115 -2.033 -0.565 1.00 84.31 105 GLU A N 1
ATOM 904 C CA . GLU A 1 105 ? -0.207 -3.130 0.402 1.00 84.31 105 GLU A CA 1
ATOM 905 C C . GLU A 1 105 ? -1.642 -3.341 0.893 1.00 84.31 105 GLU A C 1
ATOM 907 O O . GLU A 1 105 ? -2.056 -4.465 1.175 1.00 84.31 105 GLU A O 1
ATOM 912 N N . PHE A 1 106 ? -2.426 -2.265 0.945 1.00 90.75 106 PHE A N 1
ATOM 913 C CA . PHE A 1 106 ? -3.819 -2.308 1.355 1.00 90.75 106 PHE A CA 1
ATOM 914 C C . PHE A 1 106 ? -4.707 -1.535 0.389 1.00 90.75 106 PHE A C 1
ATOM 916 O O . PHE A 1 106 ? -4.257 -0.640 -0.339 1.00 90.75 106 PHE A O 1
ATOM 923 N N . TYR A 1 107 ? -5.990 -1.859 0.436 1.00 93.19 107 TYR A N 1
ATOM 924 C CA . TYR A 1 107 ? -7.059 -1.088 -0.166 1.00 93.19 107 TYR A CA 1
ATOM 925 C C . TYR A 1 107 ? -8.288 -1.105 0.743 1.00 93.19 107 TYR A C 1
ATOM 927 O O . TYR A 1 107 ? -8.409 -1.962 1.619 1.00 93.19 107 TYR A O 1
ATOM 935 N N . VAL A 1 108 ? -9.181 -0.142 0.557 1.00 94.19 108 VAL A N 1
ATOM 936 C CA . VAL A 1 108 ? -10.489 -0.131 1.212 1.00 94.19 108 VAL A CA 1
ATOM 937 C C . VAL A 1 108 ? -11.480 -0.768 0.258 1.00 94.19 108 VAL A C 1
ATOM 939 O O . VAL A 1 108 ? -11.607 -0.333 -0.888 1.00 94.19 108 VAL A O 1
ATOM 942 N N . ASP A 1 109 ? -12.142 -1.827 0.708 1.00 92.88 109 ASP A N 1
ATOM 943 C CA . ASP A 1 109 ? -13.147 -2.494 -0.105 1.00 92.88 109 ASP A CA 1
ATOM 944 C C . ASP A 1 109 ? -14.331 -1.543 -0.355 1.00 92.88 109 ASP A C 1
ATOM 946 O O . ASP A 1 109 ? -14.914 -1.037 0.608 1.00 92.88 109 ASP A O 1
ATOM 950 N N . PRO A 1 110 ? -14.676 -1.263 -1.626 1.00 91.94 110 PRO A N 1
ATOM 951 C CA . PRO A 1 110 ? -15.657 -0.231 -1.956 1.00 91.94 110 PRO A CA 1
ATOM 952 C C . PRO A 1 110 ? -17.084 -0.606 -1.547 1.00 91.94 110 PRO A C 1
ATOM 954 O O . PRO A 1 110 ? -17.923 0.280 -1.403 1.00 91.94 110 PRO A O 1
ATOM 957 N N . ASP A 1 111 ? -17.357 -1.898 -1.353 1.00 91.25 111 ASP A N 1
ATOM 958 C CA . ASP A 1 111 ? -18.688 -2.416 -1.051 1.00 91.25 111 ASP A CA 1
ATOM 959 C C . ASP A 1 111 ? -18.926 -2.468 0.470 1.00 91.25 111 ASP A C 1
ATOM 961 O O . ASP A 1 111 ? -20.039 -2.251 0.949 1.00 91.25 111 ASP A O 1
ATOM 965 N N . THR A 1 112 ? -17.873 -2.740 1.246 1.00 92.38 112 THR A N 1
ATOM 966 C CA . THR A 1 112 ? -17.961 -3.010 2.694 1.00 92.38 112 THR A CA 1
ATOM 967 C C . THR A 1 112 ? -17.266 -1.975 3.579 1.00 92.38 112 THR A C 1
ATOM 969 O O . THR A 1 112 ? -17.448 -1.988 4.798 1.00 92.38 112 THR A O 1
ATOM 972 N N . ASN A 1 113 ? -16.471 -1.075 2.995 1.00 94.19 113 ASN A N 1
ATOM 973 C CA . ASN A 1 113 ? -15.600 -0.128 3.699 1.00 94.19 113 ASN A CA 1
ATOM 974 C C . ASN A 1 113 ? -14.596 -0.800 4.657 1.00 94.19 113 ASN A C 1
ATOM 976 O O . ASN A 1 113 ? -14.139 -0.188 5.623 1.00 94.19 113 ASN A O 1
ATOM 980 N N . LEU A 1 114 ? -14.265 -2.074 4.432 1.00 94.62 114 LEU A N 1
ATOM 981 C CA . LEU A 1 114 ? -13.291 -2.797 5.245 1.00 94.62 114 LEU A CA 1
ATOM 982 C C . LEU A 1 114 ? -11.878 -2.593 4.704 1.00 94.62 114 LEU A C 1
ATOM 984 O O . LEU A 1 114 ? -11.660 -2.536 3.492 1.00 94.62 114 LEU A O 1
ATOM 988 N N . LEU A 1 115 ? -10.898 -2.527 5.605 1.00 93.81 115 LEU A N 1
ATOM 989 C CA . LEU A 1 115 ? -9.492 -2.549 5.219 1.00 93.81 115 LEU A CA 1
ATOM 990 C C . LEU A 1 115 ? -9.121 -3.951 4.733 1.00 93.81 115 LEU A C 1
ATOM 992 O O . LEU A 1 115 ? -9.135 -4.911 5.505 1.00 93.81 115 LEU A O 1
ATOM 996 N N . VAL A 1 116 ? -8.723 -4.065 3.473 1.00 91.44 116 VAL A N 1
ATOM 997 C CA . VAL A 1 116 ? -8.303 -5.326 2.866 1.00 91.44 116 VAL A CA 1
ATOM 998 C C . VAL A 1 116 ? -6.832 -5.255 2.490 1.00 91.44 116 VAL A C 1
ATOM 1000 O O . VAL A 1 116 ? -6.331 -4.257 1.973 1.00 91.44 116 VAL A O 1
ATOM 1003 N N . ARG A 1 117 ? -6.112 -6.344 2.755 1.00 88.94 117 ARG A N 1
ATOM 1004 C CA . ARG A 1 117 ? -4.733 -6.507 2.304 1.00 88.94 117 ARG A CA 1
ATOM 1005 C C . ARG A 1 117 ? -4.742 -6.948 0.845 1.00 88.94 117 ARG A C 1
ATOM 1007 O O . ARG A 1 117 ? -5.322 -7.982 0.519 1.00 88.94 117 ARG A O 1
ATOM 1014 N N . VAL A 1 118 ? -4.090 -6.174 -0.016 1.00 82.88 118 VAL A N 1
ATOM 1015 C CA . VAL A 1 118 ? -3.774 -6.611 -1.379 1.00 82.88 118 VAL A CA 1
ATOM 1016 C C . VAL A 1 118 ? -2.866 -7.826 -1.221 1.00 82.88 118 VAL A C 1
ATOM 1018 O O . VAL A 1 118 ? -1.918 -7.748 -0.438 1.00 82.88 118 VAL A O 1
ATOM 1021 N N . ALA A 1 119 ? -3.214 -8.958 -1.847 1.00 61.50 119 ALA A N 1
ATOM 1022 C CA . ALA A 1 119 ? -2.576 -10.243 -1.576 1.00 61.50 119 ALA A CA 1
ATOM 1023 C C . ALA A 1 119 ? -1.060 -10.086 -1.471 1.00 61.50 119 ALA A C 1
ATOM 1025 O O . ALA A 1 119 ? -0.433 -9.406 -2.286 1.00 61.50 119 ALA A O 1
ATOM 1026 N N . ASP A 1 120 ? -0.480 -10.697 -0.438 1.00 51.19 120 ASP A N 1
ATOM 1027 C CA . ASP A 1 120 ? 0.962 -10.687 -0.284 1.00 51.19 120 ASP A CA 1
ATOM 1028 C C . ASP A 1 120 ? 1.588 -11.124 -1.601 1.00 51.19 120 ASP A C 1
ATOM 1030 O O . ASP A 1 120 ? 1.265 -12.195 -2.120 1.00 51.19 120 ASP A O 1
ATOM 1034 N N . ARG A 1 121 ? 2.540 -10.341 -2.129 1.00 42.81 121 ARG A N 1
ATOM 1035 C CA . ARG A 1 121 ? 3.591 -10.991 -2.915 1.00 42.81 121 ARG A CA 1
ATOM 1036 C C . ARG A 1 121 ? 4.096 -12.082 -1.990 1.00 42.81 121 ARG A C 1
ATOM 1038 O O . ARG A 1 121 ? 4.480 -11.705 -0.878 1.00 42.81 121 ARG A O 1
ATOM 1045 N N . PRO A 1 122 ? 4.024 -13.378 -2.353 1.00 38.84 122 PRO A N 1
ATOM 1046 C CA . PRO A 1 122 ? 4.479 -14.442 -1.473 1.00 38.84 122 PRO A CA 1
ATOM 1047 C C . PRO A 1 122 ? 5.839 -14.012 -0.949 1.00 38.84 122 PRO A C 1
ATOM 1049 O O . PRO A 1 122 ? 6.757 -13.836 -1.742 1.00 38.84 122 PRO A O 1
ATOM 1052 N N . SER A 1 123 ? 5.903 -13.691 0.349 1.00 41.66 123 SER A N 1
ATOM 1053 C CA . SER A 1 123 ? 6.984 -12.895 0.933 1.00 41.66 123 SER A CA 1
ATOM 1054 C C . SER A 1 123 ? 8.300 -13.597 0.651 1.00 41.66 123 SER A C 1
ATOM 1056 O O . SER A 1 123 ? 8.559 -14.542 1.386 1.00 41.66 123 SER A O 1
ATOM 1058 N N . GLN A 1 124 ? 9.024 -13.236 -0.423 1.00 46.47 124 GLN A N 1
ATOM 1059 C CA . GLN A 1 124 ? 9.961 -14.120 -1.142 1.00 46.47 124 GLN A CA 1
ATOM 1060 C C . GLN A 1 124 ? 10.180 -15.447 -0.412 1.00 46.47 124 GLN A C 1
ATOM 1062 O O . GLN A 1 124 ? 11.165 -15.657 0.297 1.00 46.47 124 GLN A O 1
ATOM 1067 N N . ARG A 1 125 ? 9.170 -16.327 -0.501 1.00 49.34 125 ARG A N 1
ATOM 1068 C CA . ARG A 1 125 ? 9.198 -17.621 0.189 1.00 49.34 125 ARG A CA 1
ATOM 1069 C C . ARG A 1 125 ? 10.170 -18.556 -0.515 1.00 49.34 125 ARG A C 1
ATOM 1071 O O . ARG A 1 125 ? 10.245 -19.707 -0.119 1.00 49.34 125 ARG A O 1
ATOM 1078 N N . ALA A 1 126 ? 10.911 -18.060 -1.510 1.00 55.81 126 ALA A N 1
ATOM 1079 C CA . ALA A 1 126 ? 11.997 -18.757 -2.168 1.00 55.81 126 ALA A CA 1
ATOM 1080 C C . ALA A 1 126 ? 12.888 -19.442 -1.129 1.00 55.81 126 ALA A C 1
ATOM 1082 O O . ALA A 1 126 ? 13.108 -20.636 -1.217 1.00 55.81 126 ALA A O 1
ATOM 1083 N N . THR A 1 127 ? 13.258 -18.742 -0.054 1.00 56.53 127 THR A N 1
ATOM 1084 C CA . THR A 1 127 ? 14.121 -19.305 0.997 1.00 56.53 127 THR A CA 1
ATOM 1085 C C . THR A 1 127 ? 13.393 -20.065 2.105 1.00 56.53 127 THR A C 1
ATOM 1087 O O . THR A 1 127 ? 14.030 -20.627 2.998 1.00 56.53 127 THR A O 1
ATOM 1090 N N . LYS A 1 128 ? 12.055 -20.102 2.097 1.00 53.78 128 LYS A N 1
ATOM 1091 C CA . LYS A 1 128 ? 11.285 -20.742 3.166 1.00 53.78 128 LYS A CA 1
ATOM 1092 C C . LYS A 1 128 ? 11.281 -22.256 2.961 1.00 53.78 128 LYS A C 1
ATOM 1094 O O . LYS A 1 128 ? 10.554 -22.763 2.118 1.00 53.78 128 LYS A O 1
ATOM 1099 N N . GLY A 1 129 ? 12.037 -22.960 3.800 1.00 69.56 129 GLY A N 1
ATOM 1100 C CA . GLY A 1 129 ? 12.217 -24.411 3.708 1.00 69.56 129 GLY A CA 1
ATOM 1101 C C . GLY A 1 129 ? 13.500 -24.825 2.989 1.00 69.56 129 GLY A C 1
ATOM 1102 O O . GLY A 1 129 ? 13.778 -26.015 2.953 1.00 69.56 129 GLY A O 1
ATOM 1103 N N . MET A 1 130 ? 14.282 -23.860 2.485 1.00 79.44 130 MET A N 1
ATOM 1104 C CA . MET A 1 130 ? 15.613 -24.131 1.952 1.00 79.44 130 MET A CA 1
ATOM 1105 C C . MET A 1 130 ? 16.574 -24.533 3.070 1.00 79.44 130 MET A C 1
ATOM 1107 O O . MET A 1 130 ? 16.588 -23.919 4.145 1.00 79.44 130 MET A O 1
ATOM 1111 N N . ASP A 1 131 ? 17.414 -25.522 2.800 1.00 80.75 131 ASP A N 1
ATOM 1112 C CA . ASP A 1 131 ? 18.529 -25.863 3.671 1.00 80.75 131 ASP A CA 1
ATOM 1113 C C . ASP A 1 131 ? 19.699 -24.865 3.529 1.00 80.75 131 ASP A C 1
ATOM 1115 O O . ASP A 1 131 ? 19.696 -23.932 2.720 1.00 80.75 131 ASP A O 1
ATOM 1119 N N . ALA A 1 132 ? 20.739 -25.030 4.349 1.00 78.69 132 ALA A N 1
ATOM 1120 C CA . ALA A 1 132 ? 21.874 -24.107 4.365 1.00 78.69 132 ALA A CA 1
ATOM 1121 C C . ALA A 1 132 ? 22.718 -24.113 3.071 1.00 78.69 132 ALA A C 1
ATOM 1123 O O . ALA A 1 132 ? 23.492 -23.175 2.848 1.00 78.69 132 ALA A O 1
ATOM 1124 N N . ALA A 1 133 ? 22.660 -25.163 2.252 1.00 84.12 133 ALA A N 1
ATOM 1125 C CA . ALA A 1 133 ? 23.346 -25.229 0.963 1.00 84.12 133 ALA A CA 1
ATOM 1126 C C . ALA A 1 133 ? 22.518 -24.529 -0.123 1.00 84.12 133 ALA A C 1
ATOM 1128 O O . ALA A 1 133 ? 23.060 -23.697 -0.855 1.00 84.12 133 ALA A O 1
ATOM 1129 N N . GLU A 1 134 ? 21.211 -24.769 -0.146 1.00 77.31 134 GLU A N 1
ATOM 1130 C CA . GLU A 1 134 ? 20.250 -24.128 -1.049 1.00 77.31 134 GLU A CA 1
ATOM 1131 C C . GLU A 1 134 ? 20.206 -22.610 -0.833 1.00 77.31 134 GLU A C 1
ATOM 1133 O O . GLU A 1 134 ? 20.334 -21.837 -1.781 1.00 77.31 134 GLU A O 1
ATOM 1138 N N . LEU A 1 135 ? 20.181 -22.159 0.426 1.00 74.94 135 LEU A N 1
ATOM 1139 C CA . LEU A 1 135 ? 20.279 -20.738 0.784 1.00 74.94 135 LEU A CA 1
ATOM 1140 C C . LEU A 1 135 ? 21.577 -20.082 0.295 1.00 74.94 135 LEU A C 1
ATOM 1142 O O . LEU A 1 135 ? 21.581 -18.902 -0.057 1.00 74.94 135 LEU A O 1
ATOM 1146 N N . ARG A 1 136 ? 22.697 -20.815 0.301 1.00 79.44 136 ARG A N 1
ATOM 1147 C CA . ARG A 1 136 ? 23.989 -20.298 -0.181 1.00 79.44 136 ARG A CA 1
ATOM 1148 C C . ARG A 1 136 ? 24.019 -20.191 -1.700 1.00 79.44 136 ARG A C 1
ATOM 1150 O O . ARG A 1 136 ? 24.553 -19.208 -2.207 1.00 79.44 136 ARG A O 1
ATOM 1157 N N . ALA A 1 137 ? 23.451 -21.166 -2.404 1.00 82.12 137 ALA A N 1
ATOM 1158 C CA . ALA A 1 137 ? 23.329 -21.130 -3.856 1.00 82.12 137 ALA A CA 1
ATOM 1159 C C . ALA A 1 137 ? 22.411 -19.983 -4.302 1.00 82.12 137 ALA A C 1
ATOM 1161 O O . ALA A 1 137 ? 22.844 -19.141 -5.083 1.00 82.12 137 ALA A O 1
ATOM 1162 N N . TYR A 1 138 ? 21.223 -19.878 -3.699 1.00 75.56 138 TYR A N 1
ATOM 1163 C CA . TYR A 1 138 ? 20.247 -18.825 -3.986 1.00 75.56 138 TYR A CA 1
ATOM 1164 C C . TYR A 1 138 ? 20.832 -17.417 -3.785 1.00 75.56 138 TYR A C 1
ATOM 1166 O O . TYR A 1 138 ? 20.748 -16.565 -4.663 1.00 75.56 138 TYR A O 1
ATOM 1174 N N . ARG A 1 139 ? 21.528 -17.175 -2.663 1.00 76.50 139 ARG A N 1
ATOM 1175 C CA . ARG A 1 139 ? 22.177 -15.873 -2.405 1.00 76.50 139 ARG A CA 1
ATOM 1176 C C . ARG A 1 139 ? 23.293 -15.552 -3.399 1.00 76.50 139 ARG A C 1
ATOM 1178 O O . ARG A 1 139 ? 23.493 -14.390 -3.736 1.00 76.50 139 ARG A O 1
ATOM 1185 N N . LYS A 1 140 ? 24.039 -16.567 -3.841 1.00 81.12 140 LYS A N 1
ATOM 1186 C CA . LYS A 1 140 ? 25.119 -16.401 -4.821 1.00 81.12 140 LYS A CA 1
ATOM 1187 C C . LYS A 1 140 ? 24.562 -16.063 -6.205 1.00 81.12 140 LYS A C 1
ATOM 1189 O O . LYS A 1 140 ? 25.168 -15.270 -6.919 1.00 81.12 140 LYS A O 1
ATOM 1194 N N . GLU A 1 141 ? 23.422 -16.641 -6.559 1.00 75.81 141 GLU A N 1
ATOM 1195 C CA . GLU A 1 141 ? 22.693 -16.347 -7.791 1.00 75.81 141 GLU A CA 1
ATOM 1196 C C . GLU A 1 141 ? 22.114 -14.923 -7.772 1.00 75.81 141 GLU A C 1
ATOM 1198 O O . GLU A 1 141 ? 22.422 -14.142 -8.670 1.00 75.81 141 GLU A O 1
ATOM 1203 N N . GLU A 1 142 ? 21.429 -14.518 -6.692 1.00 75.12 142 GLU A N 1
ATOM 1204 C CA . GLU A 1 142 ? 20.946 -13.134 -6.519 1.00 75.12 142 GLU A CA 1
ATOM 1205 C C . GLU A 1 142 ? 22.084 -12.103 -6.607 1.00 75.12 142 GLU A C 1
ATOM 1207 O O . GLU A 1 142 ? 21.934 -11.023 -7.186 1.00 75.12 142 GLU A O 1
ATOM 1212 N N . GLU A 1 143 ? 23.251 -12.418 -6.039 1.00 77.62 143 GLU A N 1
ATOM 1213 C CA . GLU A 1 143 ? 24.421 -11.546 -6.116 1.00 77.62 143 GLU A CA 1
ATOM 1214 C C . GLU A 1 143 ? 24.954 -11.427 -7.551 1.00 77.62 143 GLU A C 1
ATOM 1216 O O . GLU A 1 143 ? 25.306 -10.327 -7.991 1.00 77.62 143 GLU A O 1
ATOM 1221 N N . GLN A 1 144 ? 24.966 -12.521 -8.315 1.00 81.25 144 GLN A N 1
ATOM 1222 C CA . GLN A 1 144 ? 25.370 -12.505 -9.721 1.00 81.25 144 GLN A CA 1
ATOM 1223 C C . GLN A 1 144 ? 24.394 -11.717 -10.595 1.00 81.25 144 GLN A C 1
ATOM 1225 O O . GLN A 1 144 ? 24.845 -10.892 -11.395 1.00 81.25 144 GLN A O 1
ATOM 1230 N N . GLU A 1 145 ? 23.088 -11.896 -10.409 1.00 71.00 145 GLU A N 1
ATOM 1231 C CA . GLU A 1 145 ? 22.062 -11.122 -11.116 1.00 71.00 145 GLU A CA 1
ATOM 1232 C C . GLU A 1 145 ? 22.181 -9.630 -10.810 1.00 71.00 145 GLU A C 1
ATOM 1234 O O . GLU A 1 145 ? 22.221 -8.796 -11.721 1.00 71.00 145 GLU A O 1
ATOM 1239 N N . ARG A 1 146 ? 22.334 -9.275 -9.530 1.00 74.12 146 ARG A N 1
ATOM 1240 C CA . ARG A 1 146 ? 22.524 -7.884 -9.106 1.00 74.12 146 ARG A CA 1
ATOM 1241 C C . ARG A 1 146 ? 23.770 -7.268 -9.740 1.00 74.12 146 ARG A C 1
ATOM 1243 O O . ARG A 1 146 ? 23.726 -6.122 -10.194 1.00 74.12 146 ARG A O 1
ATOM 1250 N N . LEU A 1 147 ? 24.883 -7.999 -9.780 1.00 85.81 147 LEU A N 1
ATOM 1251 C CA . LEU A 1 147 ? 26.114 -7.541 -10.431 1.00 85.81 147 LEU A CA 1
ATOM 1252 C C . LEU A 1 147 ? 25.957 -7.424 -11.953 1.00 85.81 147 LEU A C 1
ATOM 1254 O O . LEU A 1 147 ? 26.555 -6.524 -12.548 1.00 85.81 147 LEU A O 1
ATOM 1258 N N . GLY A 1 148 ? 25.171 -8.300 -12.580 1.00 84.94 148 GLY A N 1
ATOM 1259 C CA . GLY A 1 148 ? 24.818 -8.220 -13.999 1.00 84.94 148 GLY A CA 1
ATOM 1260 C C . GLY A 1 148 ? 24.008 -6.962 -14.310 1.00 84.94 148 GLY A C 1
ATOM 1261 O O . GLY A 1 148 ? 24.381 -6.186 -15.190 1.00 84.94 148 GLY A O 1
ATOM 1262 N N . TYR A 1 149 ? 22.973 -6.694 -13.514 1.00 77.50 149 TYR A N 1
ATOM 1263 C CA . TYR A 1 149 ? 22.161 -5.483 -13.625 1.00 77.50 149 TYR A CA 1
ATOM 1264 C C . TYR A 1 149 ? 22.997 -4.205 -13.463 1.00 77.50 149 TYR A C 1
ATOM 1266 O O . TYR A 1 149 ? 22.892 -3.283 -14.271 1.00 77.50 149 TYR A O 1
ATOM 1274 N N . LEU A 1 150 ? 23.876 -4.150 -12.455 1.00 83.00 150 LEU A N 1
ATOM 1275 C CA . LEU A 1 150 ? 24.744 -2.988 -12.231 1.00 83.00 150 LEU A CA 1
ATOM 1276 C C . LEU A 1 150 ? 25.716 -2.746 -13.394 1.00 83.00 150 LEU A C 1
ATOM 1278 O O . LEU A 1 150 ? 25.958 -1.591 -13.745 1.00 83.00 150 LEU A O 1
ATOM 1282 N N . ARG A 1 151 ? 26.249 -3.810 -14.008 1.00 84.12 151 ARG A N 1
ATOM 1283 C CA . ARG A 1 151 ? 27.092 -3.695 -15.208 1.00 84.12 151 ARG A CA 1
ATOM 1284 C C . ARG A 1 151 ? 26.306 -3.162 -16.395 1.00 84.12 151 ARG A C 1
ATOM 1286 O O . ARG A 1 151 ? 26.717 -2.162 -16.971 1.00 84.12 151 ARG A O 1
ATOM 1293 N N . SER A 1 152 ? 25.152 -3.758 -16.689 1.00 80.94 152 SER A N 1
ATOM 1294 C CA . SER A 1 152 ? 24.284 -3.319 -17.787 1.00 80.94 152 SER A CA 1
ATOM 1295 C C . SER A 1 152 ? 23.870 -1.853 -17.636 1.00 80.94 152 SER A C 1
ATOM 1297 O O . SER A 1 152 ? 23.944 -1.081 -18.592 1.00 80.94 152 SER A O 1
ATOM 1299 N N . LYS A 1 153 ? 23.520 -1.430 -16.416 1.00 82.44 153 LYS A N 1
ATOM 1300 C CA . LYS A 1 153 ? 23.200 -0.031 -16.122 1.00 82.44 153 LYS A CA 1
ATOM 1301 C C . LYS A 1 153 ? 24.385 0.898 -16.404 1.00 82.44 153 LYS A C 1
ATOM 1303 O O . LYS A 1 153 ? 24.207 1.930 -17.044 1.00 82.44 153 LYS A O 1
ATOM 1308 N N . LYS A 1 154 ? 25.587 0.525 -15.961 1.00 85.81 154 LYS A N 1
ATOM 1309 C CA . LYS A 1 154 ? 26.803 1.317 -16.186 1.00 85.81 154 LYS A CA 1
ATOM 1310 C C . LYS A 1 154 ? 27.165 1.411 -17.674 1.00 85.81 154 LYS A C 1
ATOM 1312 O O . LYS A 1 154 ? 27.549 2.478 -18.140 1.00 85.81 154 LYS A O 1
ATOM 1317 N N . GLU A 1 155 ? 27.013 0.322 -18.421 1.00 86.50 155 GLU A N 1
ATOM 1318 C CA . GLU A 1 155 ? 27.229 0.295 -19.873 1.00 86.50 155 GLU A CA 1
ATOM 1319 C C . GLU A 1 155 ? 26.215 1.172 -20.618 1.00 86.50 155 GLU A C 1
ATOM 1321 O O . GLU A 1 155 ? 26.576 1.877 -21.560 1.00 86.50 155 GLU A O 1
ATOM 1326 N N . ALA A 1 156 ? 24.952 1.172 -20.185 1.00 81.50 156 ALA A N 1
ATOM 1327 C CA . ALA A 1 156 ? 23.926 2.051 -20.736 1.00 81.50 156 ALA A CA 1
ATOM 1328 C C . ALA A 1 156 ? 24.231 3.534 -20.457 1.00 81.50 156 ALA A C 1
ATOM 1330 O O . ALA A 1 156 ? 24.090 4.366 -21.353 1.00 81.50 156 ALA A O 1
ATOM 1331 N N . GLU A 1 157 ? 24.697 3.862 -19.249 1.00 84.50 157 GLU A N 1
ATOM 1332 C CA . GLU A 1 157 ? 25.135 5.217 -18.891 1.00 84.50 157 GLU A CA 1
ATOM 1333 C C . GLU A 1 157 ? 26.336 5.665 -19.739 1.00 84.50 157 GLU A C 1
ATOM 1335 O O . GLU A 1 157 ? 26.317 6.773 -20.274 1.00 84.50 157 GLU A O 1
ATOM 1340 N N . GLN A 1 158 ? 27.334 4.798 -19.942 1.00 86.25 158 GLN A N 1
ATOM 1341 C CA . GLN A 1 158 ? 28.477 5.089 -20.817 1.00 86.25 158 GLN A CA 1
ATOM 1342 C C . GLN A 1 158 ? 28.057 5.306 -22.270 1.00 86.25 158 GLN A C 1
ATOM 1344 O O . GLN A 1 158 ? 28.414 6.324 -22.854 1.00 86.25 158 GLN A O 1
ATOM 1349 N N . ARG A 1 159 ? 27.230 4.422 -22.841 1.00 82.62 159 ARG A N 1
ATOM 1350 C CA . ARG A 1 159 ? 26.703 4.605 -24.205 1.00 82.62 159 ARG A CA 1
ATOM 1351 C C . ARG A 1 159 ? 25.920 5.903 -24.353 1.00 82.62 159 ARG A C 1
ATOM 1353 O O . ARG A 1 159 ? 26.014 6.566 -25.381 1.00 82.62 159 ARG A O 1
ATOM 1360 N N . SER A 1 160 ? 25.146 6.274 -23.334 1.00 81.50 160 SER A N 1
ATOM 1361 C CA . SER A 1 160 ? 24.427 7.546 -23.333 1.00 81.50 160 SER A CA 1
ATOM 1362 C C . SER A 1 160 ? 25.389 8.736 -23.324 1.00 81.50 160 SER A C 1
ATOM 1364 O O . SER A 1 160 ? 25.129 9.714 -24.020 1.00 81.50 160 SER A O 1
ATOM 1366 N N . GLN A 1 161 ? 26.485 8.670 -22.565 1.00 83.31 161 GLN A N 1
ATOM 1367 C CA . GLN A 1 161 ? 27.510 9.720 -22.533 1.00 83.31 161 GLN A CA 1
ATOM 1368 C C . GLN A 1 161 ? 28.242 9.834 -23.873 1.00 83.31 161 GLN A C 1
ATOM 1370 O O . GLN A 1 161 ? 28.329 10.930 -24.421 1.00 83.31 161 GLN A O 1
ATOM 1375 N N . GLU A 1 162 ? 28.671 8.711 -24.449 1.00 86.50 162 GLU A N 1
ATOM 1376 C CA . GLU A 1 162 ? 29.312 8.658 -25.770 1.00 86.50 162 GLU A CA 1
ATOM 1377 C C . GLU A 1 162 ? 28.408 9.242 -26.864 1.00 86.50 162 GLU A C 1
ATOM 1379 O O . GLU A 1 162 ? 28.861 9.980 -27.740 1.00 86.50 162 GLU A O 1
ATOM 1384 N N . TRP A 1 163 ? 27.105 8.957 -26.801 1.00 81.31 163 TRP A N 1
ATOM 1385 C CA . TRP A 1 163 ? 26.133 9.488 -27.752 1.00 81.31 163 TRP A CA 1
ATOM 1386 C C . TRP A 1 163 ? 25.928 11.002 -27.606 1.00 81.31 163 TRP A C 1
ATOM 1388 O O . TRP A 1 163 ? 25.826 11.715 -28.610 1.00 81.31 163 TRP A O 1
ATOM 1398 N N . VAL A 1 164 ? 25.912 11.515 -26.372 1.00 83.00 164 VAL A N 1
ATOM 1399 C CA . VAL A 1 164 ? 25.849 12.960 -26.099 1.00 83.00 164 VAL A CA 1
ATOM 1400 C C . VAL A 1 164 ? 27.109 13.660 -26.610 1.00 83.00 164 VAL A C 1
ATOM 1402 O O . VAL A 1 164 ? 26.993 14.654 -27.328 1.00 83.00 164 VAL A O 1
ATOM 1405 N N . GLU A 1 165 ? 28.299 13.129 -26.324 1.00 82.94 165 GLU A N 1
ATOM 1406 C CA . GLU A 1 165 ? 29.568 13.684 -26.817 1.00 82.94 165 GLU A CA 1
ATOM 1407 C C . GLU A 1 165 ? 29.645 13.682 -28.348 1.00 82.94 165 GLU A C 1
ATOM 1409 O O . GLU A 1 165 ? 30.010 14.692 -28.955 1.00 82.94 165 GLU A O 1
ATOM 1414 N N . PHE A 1 166 ? 29.238 12.584 -28.992 1.00 84.06 166 PHE A N 1
ATOM 1415 C CA . PHE A 1 166 ? 29.159 12.496 -30.450 1.00 84.06 166 PHE A CA 1
ATOM 1416 C C . PHE A 1 166 ? 28.231 13.565 -31.042 1.00 84.06 166 PHE A C 1
ATOM 1418 O O . PHE A 1 166 ? 28.567 14.212 -32.038 1.00 84.06 166 PHE A O 1
ATOM 1425 N N . THR A 1 167 ? 27.071 13.773 -30.420 1.00 77.44 167 THR A N 1
ATOM 1426 C CA . THR A 1 167 ? 26.070 14.740 -30.884 1.00 77.44 167 THR A CA 1
ATOM 1427 C C . THR A 1 167 ? 26.559 16.179 -30.713 1.00 77.44 167 THR A C 1
ATOM 1429 O O . THR A 1 167 ? 26.423 16.981 -31.638 1.00 77.44 167 THR A O 1
ATOM 1432 N N . LEU A 1 168 ? 27.195 16.497 -29.581 1.00 77.06 168 LEU A N 1
ATOM 1433 C CA . LEU A 1 168 ? 27.799 17.809 -29.324 1.00 77.06 168 LEU A CA 1
ATOM 1434 C C . LEU A 1 168 ? 28.939 18.113 -30.303 1.00 77.06 168 LEU A C 1
ATOM 1436 O O . LEU A 1 168 ? 29.018 19.216 -30.841 1.00 77.06 168 LEU A O 1
ATOM 1440 N N . LYS A 1 169 ? 29.786 17.122 -30.604 1.00 77.44 169 LYS A N 1
ATOM 1441 C CA . LYS A 1 169 ? 30.878 17.278 -31.572 1.00 77.44 169 LYS A CA 1
ATOM 1442 C C . LYS A 1 169 ? 30.362 17.555 -32.986 1.00 77.44 169 LYS A C 1
ATOM 1444 O O . LYS A 1 169 ? 30.858 18.462 -33.645 1.00 77.44 169 LYS A O 1
ATOM 1449 N N . LYS A 1 170 ? 29.319 16.842 -33.426 1.00 75.19 170 LYS A N 1
ATOM 1450 C CA . LYS A 1 170 ? 28.667 17.100 -34.722 1.00 75.19 170 LYS A CA 1
ATOM 1451 C C . LYS A 1 170 ? 27.986 18.464 -34.816 1.00 75.19 170 LYS A C 1
ATOM 1453 O O . LYS A 1 170 ? 27.817 18.962 -35.926 1.00 75.19 170 LYS A O 1
ATOM 1458 N N . HIS A 1 171 ? 27.547 19.029 -33.693 1.00 68.25 171 HIS A N 1
ATOM 1459 C CA . HIS A 1 171 ? 26.965 20.367 -33.669 1.00 68.25 171 HIS A CA 1
ATOM 1460 C C . HIS A 1 171 ? 28.048 21.444 -33.816 1.00 68.25 171 HIS A C 1
ATOM 1462 O O . HIS A 1 171 ? 27.871 22.363 -34.603 1.00 68.25 171 HIS A O 1
ATOM 1468 N N . ASN A 1 172 ? 29.190 21.286 -33.142 1.00 67.25 172 ASN A N 1
ATOM 1469 C CA . ASN A 1 172 ? 30.304 22.241 -33.208 1.00 67.25 172 ASN A CA 1
ATOM 1470 C C . ASN A 1 172 ? 31.082 22.224 -34.540 1.00 67.25 172 ASN A C 1
ATOM 1472 O O . ASN A 1 172 ? 31.819 23.159 -34.812 1.00 67.25 172 ASN A O 1
ATOM 1476 N N . GLU A 1 173 ? 30.956 21.176 -35.361 1.00 64.56 173 GLU A N 1
ATOM 1477 C CA . GLU A 1 173 ? 31.549 21.112 -36.714 1.00 64.56 173 GLU A CA 1
ATOM 1478 C C . GLU A 1 173 ? 30.661 21.760 -37.799 1.00 64.56 173 GLU A C 1
ATOM 1480 O O . GLU A 1 173 ? 31.047 21.798 -38.969 1.00 64.56 173 GLU A O 1
ATOM 1485 N N . LYS A 1 174 ? 29.452 22.215 -37.442 1.00 57.47 174 LYS A N 1
ATOM 1486 C CA . LYS A 1 174 ? 28.489 22.848 -38.359 1.00 57.47 174 LYS A CA 1
ATOM 1487 C C . LYS A 1 174 ? 28.390 24.374 -38.220 1.00 57.47 174 LYS A C 1
ATOM 1489 O O . LYS A 1 174 ? 27.663 24.968 -39.017 1.00 57.47 174 LYS A O 1
ATOM 1494 N N . ASP A 1 175 ? 29.111 24.958 -37.267 1.00 50.94 175 ASP A N 1
ATOM 1495 C CA . ASP A 1 175 ? 29.326 26.404 -37.105 1.00 50.94 175 ASP A CA 1
ATOM 1496 C C . ASP A 1 175 ? 30.714 26.796 -37.646 1.00 50.94 175 ASP A C 1
ATOM 1498 O O . ASP A 1 175 ? 30.841 27.913 -38.198 1.00 50.94 175 ASP A O 1
#